Protein AF-A0A8J3UJG8-F1 (afdb_monomer)

Secondary structure (DSSP, 8-state):
--HHHHHHHHHHHHHTT--EEEEEEETTEEEEEEEPTTS-EEEES-S--SS--EEEEETTEEEEEEPPPTTGGG--HHHHHHHHHHEETTSSB-EE-SSPPPP-SPPPPSS-HHHHHHGGGS--

Nearest PDB structures (foldseek):
  3c6m-assembly1_A  TM=4.927E-01  e=2.061E+00  Homo sapiens
  7nvr-assembly1_p  TM=3.282E-01  e=1.526E+00  Homo sapiens
  7agw-assembly1_B  TM=4.492E-01  e=5.395E+00  Bacillus subtilis subsp. subtilis str. 168

pLDDT: mean 87.18, std 13.66, range [39.34, 97.12]

Radius of gyration: 14.73 Å; Cα contacts (8 Å, |Δi|>4): 218; chains: 1; bounding box: 48×35×32 Å

Organism: NCBI:txid234614

Stru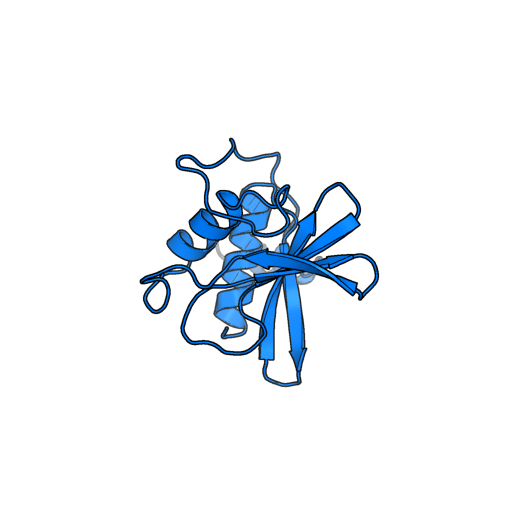cture (mmCIF, N/CA/C/O backbone):
data_AF-A0A8J3UJG8-F1
#
_entry.id   AF-A0A8J3UJG8-F1
#
loop_
_atom_site.group_PDB
_atom_site.id
_atom_site.type_symbol
_atom_site.label_atom_id
_atom_site.label_alt_id
_atom_site.label_comp_id
_atom_site.label_asym_id
_atom_site.label_entity_id
_at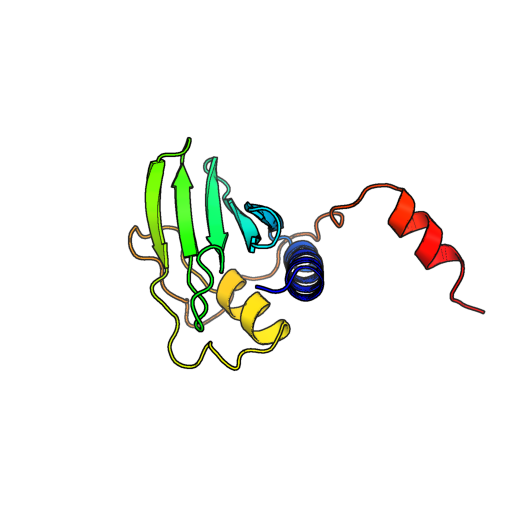om_site.label_seq_id
_atom_site.pdbx_PDB_ins_code
_atom_site.Cartn_x
_atom_site.Cartn_y
_atom_site.Cartn_z
_atom_site.occupancy
_atom_site.B_iso_or_equiv
_atom_site.auth_seq_id
_atom_site.auth_comp_id
_atom_site.auth_asym_id
_atom_site.auth_atom_id
_atom_site.pdbx_PDB_model_num
ATOM 1 N N . MET A 1 1 ? 4.177 -5.398 -9.948 1.00 85.69 1 MET A N 1
ATOM 2 C CA . MET A 1 1 ? 5.510 -5.372 -9.281 1.00 85.69 1 MET A CA 1
ATOM 3 C C . MET A 1 1 ? 6.360 -6.647 -9.476 1.00 85.69 1 MET A C 1
ATOM 5 O O . MET A 1 1 ? 5.813 -7.715 -9.730 1.00 85.69 1 MET A O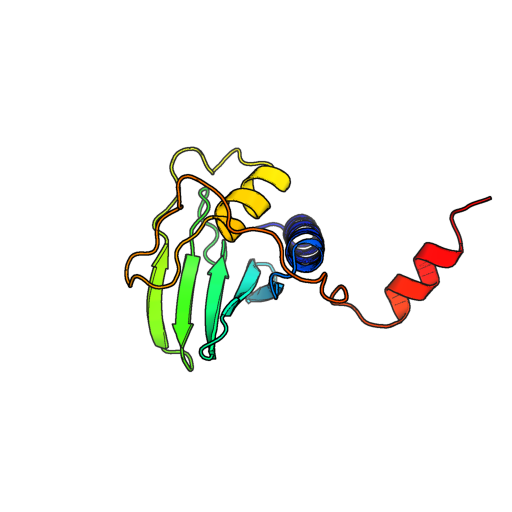 1
ATOM 9 N N . GLU A 1 2 ? 7.692 -6.578 -9.280 1.00 89.88 2 GLU A N 1
ATOM 10 C CA . GLU A 1 2 ? 8.594 -7.750 -9.113 1.00 89.88 2 GLU A CA 1
ATOM 11 C C . GLU A 1 2 ? 8.570 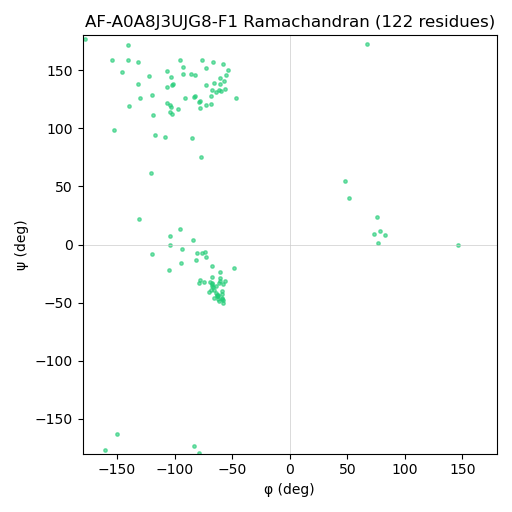-8.281 -7.663 1.00 89.88 2 GLU A C 1
ATOM 13 O O . GLU A 1 2 ? 8.430 -7.502 -6.718 1.00 89.88 2 GLU A O 1
ATOM 18 N N . GLU A 1 3 ? 8.711 -9.598 -7.459 1.00 90.19 3 GLU A N 1
ATOM 19 C CA . GLU A 1 3 ? 8.506 -10.231 -6.144 1.00 90.19 3 GLU A CA 1
ATOM 20 C C . GLU A 1 3 ? 9.485 -9.729 -5.073 1.00 90.19 3 GLU A C 1
ATOM 22 O O . GLU A 1 3 ? 9.071 -9.420 -3.951 1.00 90.19 3 GLU A O 1
ATOM 27 N N . ASN A 1 4 ? 10.784 -9.646 -5.382 1.00 90.88 4 ASN A N 1
ATOM 28 C CA . ASN A 1 4 ? 11.773 -9.228 -4.390 1.00 90.88 4 ASN A CA 1
ATOM 29 C C . ASN A 1 4 ? 11.601 -7.758 -4.014 1.00 90.88 4 ASN A C 1
ATOM 31 O O . ASN A 1 4 ? 11.707 -7.417 -2.834 1.00 90.88 4 ASN A O 1
ATOM 35 N N . ARG A 1 5 ? 11.283 -6.906 -4.995 1.00 92.38 5 ARG A N 1
ATOM 36 C CA . ARG A 1 5 ? 10.899 -5.512 -4.751 1.00 92.38 5 ARG A CA 1
ATOM 37 C C . ARG A 1 5 ? 9.682 -5.419 -3.825 1.00 92.38 5 ARG A C 1
ATOM 39 O O . ARG A 1 5 ? 9.758 -4.746 -2.799 1.00 92.38 5 ARG A O 1
ATOM 46 N N . ALA A 1 6 ? 8.606 -6.152 -4.113 1.00 93.12 6 ALA A N 1
ATOM 47 C CA . ALA A 1 6 ? 7.402 -6.160 -3.278 1.00 93.12 6 ALA A CA 1
ATOM 48 C C . ALA A 1 6 ? 7.694 -6.614 -1.838 1.00 93.12 6 ALA A C 1
ATOM 50 O O . ALA A 1 6 ? 7.204 -6.018 -0.880 1.00 93.12 6 ALA A O 1
ATOM 51 N N . ARG A 1 7 ? 8.555 -7.625 -1.657 1.00 93.69 7 ARG A N 1
ATOM 52 C CA . ARG A 1 7 ? 8.991 -8.086 -0.327 1.00 93.69 7 ARG A CA 1
ATOM 53 C C . ARG A 1 7 ? 9.749 -7.013 0.452 1.00 93.69 7 ARG A C 1
ATOM 55 O O . ARG A 1 7 ? 9.470 -6.839 1.635 1.00 93.69 7 ARG A O 1
ATOM 62 N N . ARG A 1 8 ? 10.681 -6.295 -0.186 1.00 94.62 8 ARG A N 1
ATOM 63 C CA . ARG A 1 8 ? 11.434 -5.207 0.465 1.00 94.62 8 ARG A CA 1
ATOM 64 C C . ARG A 1 8 ? 10.518 -4.058 0.880 1.00 94.62 8 ARG A C 1
ATOM 66 O O . ARG A 1 8 ? 10.621 -3.582 2.006 1.00 94.62 8 ARG A O 1
ATOM 73 N N . VAL A 1 9 ? 9.564 -3.692 0.025 1.00 96.12 9 VAL A N 1
ATOM 74 C CA . VAL A 1 9 ? 8.548 -2.682 0.354 1.00 96.12 9 VAL A CA 1
ATOM 75 C C . VAL A 1 9 ? 7.671 -3.133 1.525 1.00 96.12 9 VAL A C 1
ATOM 77 O O . VAL A 1 9 ? 7.443 -2.357 2.448 1.00 96.12 9 VAL A O 1
ATOM 80 N N . VAL A 1 10 ? 7.218 -4.391 1.542 1.00 95.94 10 VAL A N 1
ATOM 81 C CA . VAL A 1 10 ? 6.456 -4.951 2.672 1.00 95.94 10 VAL A CA 1
ATOM 82 C C . VAL A 1 10 ? 7.256 -4.882 3.972 1.00 95.94 10 VAL A C 1
ATOM 84 O O . VAL A 1 10 ? 6.713 -4.453 4.987 1.00 95.94 10 VAL A O 1
ATOM 87 N N . ASP A 1 11 ? 8.530 -5.278 3.955 1.00 95.12 11 ASP A N 1
ATOM 88 C CA . ASP A 1 11 ? 9.391 -5.214 5.138 1.00 95.12 11 ASP A CA 1
ATOM 89 C C . ASP A 1 11 ? 9.506 -3.760 5.655 1.00 95.12 11 ASP A C 1
ATOM 91 O O . ASP A 1 11 ? 9.276 -3.514 6.840 1.00 95.12 11 ASP A O 1
ATOM 95 N N . ALA A 1 12 ? 9.735 -2.789 4.764 1.00 95.62 12 ALA A N 1
ATOM 96 C CA . ALA A 1 12 ? 9.835 -1.367 5.109 1.00 95.62 12 ALA A CA 1
ATOM 97 C C . ALA A 1 12 ? 8.510 -0.750 5.608 1.00 95.62 12 ALA A C 1
ATOM 99 O O . ALA A 1 12 ? 8.503 0.069 6.529 1.00 95.62 12 ALA A O 1
ATOM 100 N N . LEU A 1 13 ? 7.365 -1.154 5.046 1.00 95.88 13 LEU A N 1
ATOM 101 C CA . LEU A 1 13 ? 6.044 -0.738 5.533 1.00 95.88 13 LEU A CA 1
ATOM 102 C C . LEU A 1 13 ? 5.800 -1.235 6.959 1.00 95.88 13 LEU A C 1
ATOM 104 O O . LEU A 1 13 ? 5.328 -0.483 7.812 1.00 95.88 13 LEU A O 1
ATOM 108 N N . ARG A 1 14 ? 6.162 -2.489 7.236 1.00 95.69 14 ARG A N 1
ATOM 109 C CA . ARG A 1 14 ? 5.987 -3.093 8.560 1.00 95.69 14 ARG A CA 1
ATOM 110 C C . ARG A 1 14 ? 6.891 -2.456 9.600 1.00 95.69 14 ARG A C 1
ATOM 112 O O . ARG A 1 14 ? 6.438 -2.236 10.716 1.00 95.69 14 ARG A O 1
ATOM 119 N N . GLU A 1 15 ? 8.106 -2.064 9.234 1.00 94.50 15 GLU A N 1
ATOM 120 C CA . GLU A 1 15 ? 8.981 -1.257 10.096 1.00 94.50 15 GLU A CA 1
ATOM 121 C C . GLU A 1 15 ? 8.376 0.108 10.457 1.00 94.50 15 GLU A C 1
ATOM 123 O O . GLU A 1 15 ? 8.624 0.615 11.547 1.00 94.50 15 GLU A O 1
ATOM 128 N N . ARG A 1 16 ? 7.522 0.670 9.591 1.00 93.62 16 ARG A N 1
ATOM 129 C CA . ARG A 1 16 ? 6.716 1.876 9.860 1.00 93.62 16 ARG A CA 1
ATOM 130 C C . ARG A 1 16 ? 5.401 1.606 10.611 1.00 93.62 16 ARG A C 1
ATOM 132 O O . ARG A 1 16 ? 4.604 2.526 10.791 1.00 93.62 16 ARG A O 1
ATOM 139 N N . GLY A 1 17 ? 5.140 0.364 11.015 1.00 93.88 17 GLY A N 1
ATOM 140 C CA . GLY A 1 17 ? 3.901 -0.036 11.685 1.00 93.88 17 GLY A CA 1
ATOM 141 C C . GLY A 1 17 ? 2.698 -0.226 10.757 1.00 93.88 17 GLY A C 1
ATOM 142 O O . GLY A 1 17 ? 1.570 -0.368 11.223 1.00 93.88 17 GLY A O 1
ATOM 143 N N . ILE A 1 18 ? 2.914 -0.247 9.439 1.00 95.44 18 ILE A N 1
ATOM 144 C CA . ILE A 1 18 ? 1.864 -0.476 8.443 1.00 95.44 18 ILE A CA 1
ATOM 145 C C . ILE A 1 18 ? 1.782 -1.976 8.157 1.00 95.44 18 ILE A C 1
ATOM 147 O O . ILE A 1 18 ? 2.777 -2.613 7.804 1.00 95.44 18 ILE A O 1
ATOM 151 N N . ASN A 1 19 ? 0.590 -2.563 8.295 1.00 95.25 19 ASN A N 1
ATOM 152 C CA . ASN A 1 19 ? 0.391 -4.003 8.134 1.00 95.25 19 ASN A CA 1
ATOM 153 C C . ASN A 1 19 ? 0.382 -4.419 6.654 1.00 95.25 19 ASN A C 1
ATOM 155 O O . ASN A 1 19 ? -0.665 -4.680 6.069 1.00 95.25 19 ASN A O 1
ATOM 159 N N . GLY A 1 20 ? 1.572 -4.455 6.053 1.00 95.75 20 GLY A N 1
ATOM 160 C CA . GLY A 1 20 ? 1.803 -4.937 4.696 1.00 95.75 20 GLY A CA 1
ATOM 161 C C . GLY A 1 20 ? 2.016 -6.451 4.631 1.00 95.75 20 GLY A C 1
ATOM 162 O O . GLY A 1 20 ? 2.612 -7.053 5.531 1.00 95.75 20 GLY A O 1
ATOM 163 N N . THR A 1 21 ? 1.573 -7.057 3.534 1.00 95.38 21 THR A N 1
ATOM 164 C CA . THR A 1 21 ? 1.824 -8.447 3.136 1.00 95.38 21 THR A CA 1
ATOM 165 C C . THR A 1 21 ? 2.061 -8.519 1.625 1.00 95.38 21 THR A C 1
ATOM 167 O O . THR A 1 21 ? 1.682 -7.614 0.883 1.00 95.38 21 THR A O 1
ATOM 170 N N . LEU A 1 22 ? 2.714 -9.585 1.157 1.00 94.44 22 LEU A N 1
ATOM 171 C CA . LEU A 1 22 ? 2.894 -9.818 -0.277 1.00 94.44 22 LEU A CA 1
ATOM 172 C C . LEU A 1 22 ? 1.553 -10.239 -0.896 1.00 94.44 22 LEU A C 1
ATOM 174 O O . LEU A 1 22 ? 1.011 -11.279 -0.516 1.00 94.44 22 LEU A O 1
ATOM 178 N N . ALA A 1 23 ? 1.055 -9.475 -1.867 1.00 92.31 23 ALA A N 1
ATOM 179 C CA . ALA A 1 23 ? -0.098 -9.873 -2.667 1.00 92.31 23 ALA A CA 1
ATOM 180 C C . ALA A 1 23 ? 0.367 -10.808 -3.793 1.00 92.31 23 ALA A C 1
ATOM 182 O O . ALA A 1 23 ? 1.300 -10.484 -4.530 1.00 92.31 23 ALA A O 1
ATOM 183 N N . ARG A 1 24 ? -0.268 -11.977 -3.914 1.00 89.44 24 ARG A N 1
ATOM 184 C CA . ARG A 1 24 ? -0.037 -12.952 -4.991 1.00 89.44 24 ARG A CA 1
ATOM 185 C C . ARG A 1 24 ? -1.325 -13.099 -5.783 1.00 89.44 24 ARG A C 1
ATOM 187 O O . ARG A 1 24 ? -2.199 -13.862 -5.380 1.00 89.44 24 ARG A O 1
ATOM 194 N N . VAL A 1 25 ? -1.443 -12.346 -6.868 1.00 84.50 25 VAL A N 1
ATOM 195 C CA . VAL A 1 25 ? -2.663 -12.317 -7.694 1.00 84.50 25 VAL A CA 1
ATOM 196 C C . VAL A 1 25 ? -2.595 -13.286 -8.877 1.00 84.50 25 VAL A C 1
ATOM 198 O O . VAL A 1 25 ? -3.619 -13.682 -9.421 1.00 84.50 25 VAL A O 1
ATOM 201 N N . GLY A 1 26 ? -1.395 -13.769 -9.205 1.00 82.50 26 GLY A N 1
ATOM 202 C CA . GLY A 1 26 ? -1.158 -14.816 -10.193 1.00 82.50 26 GLY A CA 1
ATOM 203 C C . GLY A 1 26 ? 0.209 -15.474 -9.999 1.00 82.50 26 GLY A C 1
ATOM 204 O O . GLY A 1 26 ? 0.942 -15.142 -9.069 1.00 82.50 26 GLY A O 1
ATOM 205 N N . VAL A 1 27 ? 0.576 -16.402 -10.889 1.00 79.19 27 VAL A N 1
ATOM 206 C CA . VAL A 1 27 ? 1.842 -17.167 -10.795 1.00 79.19 27 VAL A CA 1
ATOM 207 C C . VAL A 1 27 ? 3.081 -16.258 -10.869 1.00 79.19 27 VAL A C 1
ATOM 209 O O . VAL A 1 27 ? 4.072 -16.526 -10.197 1.00 79.19 27 VAL A O 1
ATOM 212 N N . TYR A 1 28 ? 3.002 -15.165 -11.633 1.00 80.62 28 TYR A N 1
ATOM 213 C CA . TYR A 1 28 ? 4.083 -14.183 -11.813 1.00 80.62 28 TYR A CA 1
ATOM 214 C C . TYR A 1 28 ? 3.613 -12.738 -11.614 1.00 80.62 28 TYR A C 1
ATOM 216 O O . TYR A 1 28 ? 4.221 -11.806 -12.132 1.00 80.62 28 TYR A O 1
ATOM 224 N N . GLN A 1 29 ? 2.507 -12.552 -10.895 1.00 86.56 29 GLN A N 1
ATOM 225 C CA . GLN A 1 29 ? 1.941 -11.235 -10.625 1.00 86.56 29 GLN A CA 1
ATOM 226 C C . GLN A 1 29 ? 1.931 -11.006 -9.119 1.00 86.56 29 GLN A C 1
ATOM 228 O O . GLN A 1 29 ? 1.218 -11.680 -8.364 1.00 86.56 29 GLN A O 1
ATOM 233 N N . PHE A 1 30 ? 2.776 -10.068 -8.703 1.00 90.56 30 PHE A N 1
ATOM 234 C CA . PHE A 1 30 ? 3.009 -9.716 -7.314 1.00 90.56 30 PHE A CA 1
ATOM 235 C C . PHE A 1 30 ? 2.712 -8.241 -7.096 1.00 90.56 30 PHE A C 1
ATOM 237 O O . PHE A 1 30 ? 3.028 -7.411 -7.949 1.00 90.56 30 PHE A O 1
ATOM 244 N N . GLY A 1 31 ? 2.189 -7.944 -5.915 1.00 93.81 31 GLY A N 1
ATOM 245 C CA . GLY A 1 31 ? 1.938 -6.592 -5.438 1.00 93.81 31 GLY A CA 1
ATOM 246 C C . GLY A 1 31 ? 2.045 -6.525 -3.920 1.00 93.81 31 GLY A C 1
ATOM 247 O O . GLY A 1 31 ? 2.582 -7.429 -3.268 1.00 93.81 31 GLY A O 1
ATOM 248 N N . ILE A 1 32 ? 1.502 -5.466 -3.334 1.00 95.94 32 ILE A N 1
ATOM 249 C CA . ILE A 1 32 ? 1.514 -5.250 -1.884 1.00 95.94 32 ILE A CA 1
ATOM 250 C C . ILE A 1 32 ? 0.076 -5.182 -1.391 1.00 95.94 32 ILE A C 1
ATOM 252 O O . ILE A 1 32 ? -0.714 -4.399 -1.900 1.00 95.94 32 ILE A O 1
ATOM 256 N N . ARG A 1 33 ? -0.267 -5.961 -0.368 1.00 96.69 33 ARG A N 1
ATOM 257 C CA . ARG A 1 33 ? -1.556 -5.855 0.318 1.00 96.69 33 ARG A CA 1
ATOM 258 C C . ARG A 1 33 ? -1.363 -5.205 1.678 1.00 96.69 33 ARG A C 1
ATOM 260 O O . ARG A 1 33 ? -0.633 -5.738 2.511 1.00 96.69 33 ARG A O 1
ATOM 267 N N . VAL A 1 34 ? -2.040 -4.088 1.914 1.00 97.06 34 VAL A N 1
ATOM 268 C CA . VAL A 1 34 ? -2.079 -3.386 3.201 1.00 97.06 34 VAL A CA 1
ATOM 269 C C . VAL A 1 34 ? -3.412 -3.664 3.886 1.00 97.06 34 VAL A C 1
ATOM 271 O O . VAL A 1 34 ? -4.467 -3.327 3.352 1.00 97.06 34 VAL A O 1
ATOM 274 N N . SER A 1 35 ? -3.374 -4.260 5.076 1.00 96.50 35 SER A N 1
ATOM 275 C CA . SER A 1 35 ? -4.571 -4.455 5.899 1.00 96.50 35 SER A CA 1
ATOM 276 C C . SER A 1 35 ? -4.932 -3.158 6.623 1.00 96.50 35 SER A C 1
ATOM 278 O O . SER A 1 35 ? -4.118 -2.618 7.377 1.00 96.50 35 SER A O 1
ATOM 280 N N . LEU A 1 36 ? -6.152 -2.670 6.410 1.00 94.81 36 LEU A N 1
ATOM 281 C CA . LEU A 1 36 ? -6.675 -1.457 7.032 1.00 94.81 36 LEU A CA 1
ATOM 282 C C . LEU A 1 36 ? -7.441 -1.794 8.330 1.00 94.81 36 LEU A C 1
ATOM 284 O O . LEU A 1 36 ? -7.983 -2.897 8.454 1.00 94.81 36 LEU A O 1
ATOM 288 N N . PRO A 1 37 ? -7.519 -0.868 9.309 1.00 90.06 37 PRO A N 1
ATOM 289 C CA . PRO A 1 37 ? -8.082 -1.155 10.635 1.00 90.06 37 PRO A CA 1
ATOM 290 C C . PRO A 1 37 ? -9.552 -1.599 10.652 1.00 90.06 37 PRO A C 1
ATOM 292 O O . PRO A 1 37 ? -9.983 -2.262 11.589 1.00 90.06 37 PRO A O 1
ATOM 295 N N . ASP A 1 38 ? -10.332 -1.246 9.632 1.00 91.88 38 ASP A N 1
ATOM 296 C CA . ASP A 1 38 ? -11.767 -1.536 9.534 1.00 91.88 38 ASP A CA 1
ATOM 297 C C . ASP A 1 38 ? -12.093 -2.809 8.727 1.00 91.88 38 ASP A C 1
ATOM 299 O O . ASP A 1 38 ? -13.252 -3.062 8.361 1.00 91.88 38 ASP A O 1
ATOM 303 N N . GLY A 1 39 ? -11.065 -3.621 8.459 1.00 93.88 39 GLY A N 1
ATOM 304 C CA . GLY A 1 39 ? -11.161 -4.878 7.721 1.00 93.88 39 GLY A CA 1
ATOM 305 C C . GLY A 1 39 ? -11.152 -4.713 6.202 1.00 93.88 39 GLY A C 1
ATOM 306 O O . GLY A 1 39 ? -11.409 -5.682 5.491 1.00 93.88 39 GLY A O 1
ATOM 307 N N . ARG A 1 40 ? -10.888 -3.504 5.693 1.00 96.94 40 ARG A N 1
ATOM 308 C CA . ARG A 1 40 ? -10.566 -3.297 4.277 1.00 96.94 40 ARG A CA 1
ATOM 309 C C . ARG A 1 40 ? -9.127 -3.725 3.981 1.00 96.94 40 ARG A C 1
ATOM 311 O O . ARG A 1 40 ? -8.272 -3.754 4.865 1.00 96.94 40 ARG A O 1
ATOM 318 N N . GLU A 1 41 ? -8.851 -4.003 2.718 1.00 97.12 41 GLU A N 1
ATOM 319 C CA . GLU A 1 41 ? -7.521 -4.348 2.221 1.00 97.12 41 GLU A CA 1
ATOM 320 C C . GLU A 1 41 ? -7.200 -3.479 1.008 1.00 97.12 41 GLU A C 1
ATOM 322 O O . GLU A 1 41 ? -7.983 -3.437 0.065 1.00 97.12 41 GLU A O 1
ATOM 327 N N . ALA A 1 42 ? -6.069 -2.776 1.025 1.00 97.12 42 ALA A N 1
ATOM 328 C CA . ALA A 1 42 ? -5.580 -2.045 -0.139 1.00 97.12 42 ALA A CA 1
ATOM 329 C C . ALA A 1 42 ? -4.544 -2.893 -0.886 1.00 97.12 42 ALA A C 1
ATOM 331 O O . ALA A 1 42 ? -3.494 -3.213 -0.328 1.00 97.12 42 ALA A O 1
ATOM 332 N N . GLU A 1 43 ? -4.837 -3.259 -2.128 1.00 96.00 43 GLU A N 1
ATOM 333 C CA . GLU A 1 43 ? -3.968 -4.038 -3.008 1.00 96.00 43 GLU A CA 1
ATOM 334 C C . GLU A 1 43 ? -3.302 -3.121 -4.031 1.00 96.00 43 GLU A C 1
ATOM 336 O O . GLU A 1 43 ? -3.966 -2.561 -4.897 1.00 96.00 43 GLU A O 1
ATOM 341 N N . TRP A 1 44 ? -1.988 -2.968 -3.908 1.00 96.12 44 TRP A N 1
ATOM 342 C CA . TRP A 1 44 ? -1.152 -2.072 -4.699 1.00 96.12 44 TRP A CA 1
ATOM 343 C C . TRP A 1 44 ? -0.386 -2.818 -5.789 1.00 96.12 44 TRP A C 1
ATOM 345 O O . TRP A 1 44 ? 0.195 -3.869 -5.498 1.00 96.12 44 TRP A O 1
ATOM 355 N N . ASP A 1 45 ? -0.323 -2.226 -6.989 1.00 91.00 45 ASP A N 1
ATOM 356 C CA . ASP A 1 45 ? 0.467 -2.696 -8.147 1.00 91.00 45 ASP A CA 1
ATOM 357 C C . ASP A 1 45 ? 0.269 -4.203 -8.415 1.00 91.00 45 ASP A C 1
ATOM 359 O O . ASP A 1 45 ? 1.202 -5.014 -8.399 1.00 91.00 45 ASP A O 1
ATOM 363 N N . THR A 1 46 ? -0.999 -4.594 -8.572 1.00 83.44 46 THR A N 1
ATOM 364 C CA . THR A 1 46 ? -1.410 -5.990 -8.797 1.00 83.44 46 THR A CA 1
ATOM 365 C C . THR A 1 46 ? -1.821 -6.279 -10.241 1.00 83.44 46 THR A C 1
ATOM 367 O O . THR A 1 46 ? -1.748 -7.425 -10.674 1.00 83.44 46 THR A O 1
ATOM 370 N N . ASP A 1 47 ? -2.196 -5.270 -11.017 1.00 77.62 47 ASP A N 1
ATOM 371 C CA . ASP A 1 47 ? -2.654 -5.388 -12.409 1.00 77.62 47 ASP A CA 1
ATOM 372 C C . ASP A 1 47 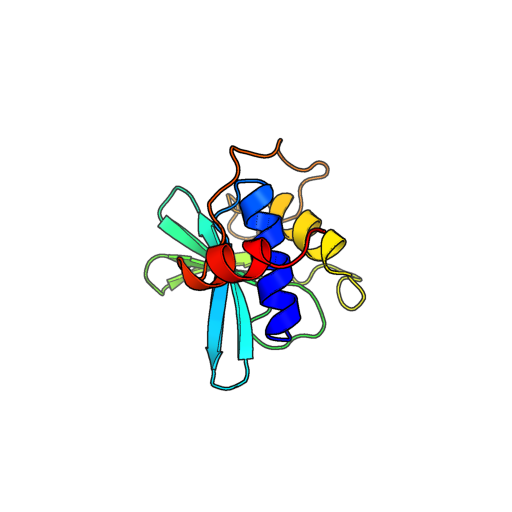? -1.532 -5.208 -13.446 1.00 77.62 47 ASP A C 1
ATOM 374 O O . ASP A 1 47 ? -1.748 -5.439 -14.638 1.00 77.62 47 ASP A O 1
ATOM 378 N N . GLY A 1 48 ? -0.313 -4.889 -13.001 1.00 70.62 48 GLY A N 1
ATOM 379 C CA . GLY A 1 48 ? 0.862 -4.779 -13.864 1.00 70.62 48 GLY A CA 1
ATOM 380 C C . GLY A 1 48 ? 0.890 -3.501 -14.698 1.00 70.62 48 GLY A C 1
ATOM 381 O O . GLY A 1 48 ? 1.534 -3.483 -15.751 1.00 70.62 48 GLY A O 1
ATOM 382 N N . THR A 1 49 ? 0.199 -2.449 -14.257 1.00 74.62 49 THR A N 1
ATOM 383 C CA . THR A 1 49 ? 0.362 -1.115 -14.831 1.00 74.62 49 THR A CA 1
ATOM 384 C C . THR A 1 49 ? 1.759 -0.561 -14.543 1.00 74.62 49 THR A C 1
ATOM 386 O O . THR A 1 49 ? 2.477 -1.012 -13.651 1.00 74.62 49 THR A O 1
ATOM 389 N N . ALA A 1 50 ? 2.202 0.385 -15.378 1.00 80.81 50 ALA A N 1
ATOM 390 C CA . ALA A 1 50 ? 3.513 1.007 -15.200 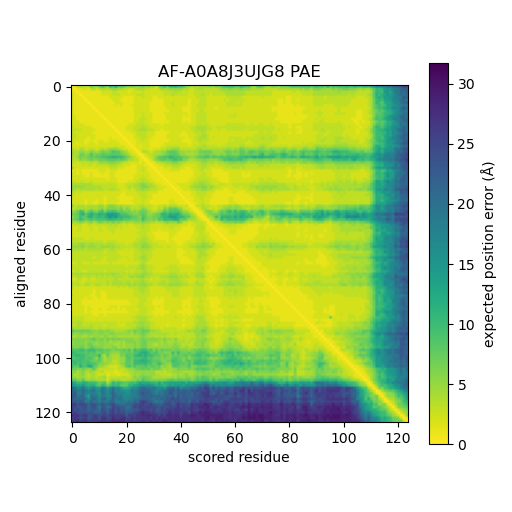1.00 80.81 50 ALA A CA 1
ATOM 391 C C . ALA A 1 50 ? 3.552 1.904 -13.953 1.00 80.81 50 ALA A C 1
ATOM 393 O O . ALA A 1 50 ? 4.597 2.024 -13.327 1.00 80.81 50 ALA A O 1
ATOM 394 N N . GLY A 1 51 ? 2.423 2.527 -13.608 1.00 88.50 51 GLY A N 1
ATOM 395 C CA . GLY A 1 51 ? 2.310 3.426 -12.467 1.00 88.50 51 GLY A CA 1
ATOM 396 C C . GLY A 1 51 ? 1.800 2.728 -11.207 1.00 88.50 51 GLY A C 1
ATOM 397 O O . GLY A 1 51 ? 1.152 1.691 -11.248 1.00 88.50 51 GLY A O 1
ATOM 398 N N . LEU A 1 52 ? 2.080 3.338 -10.062 1.00 93.50 52 LEU A N 1
ATOM 399 C CA . LEU A 1 52 ? 1.622 2.899 -8.757 1.00 93.50 52 LEU A CA 1
ATOM 400 C C . LEU A 1 52 ? 0.156 3.303 -8.541 1.00 93.50 52 LEU A C 1
ATOM 402 O O . LEU A 1 52 ? -0.176 4.488 -8.469 1.00 93.50 52 LEU A O 1
ATOM 406 N N . GLU A 1 53 ? -0.702 2.304 -8.374 1.00 94.56 53 GLU A N 1
ATOM 407 C CA . GLU A 1 53 ? -2.121 2.449 -8.046 1.00 94.56 53 GLU A CA 1
ATOM 408 C C . GLU A 1 53 ? -2.569 1.377 -7.050 1.00 94.56 53 GLU A C 1
ATOM 410 O O . GLU A 1 53 ? -1.808 0.454 -6.734 1.00 94.56 53 GLU A O 1
ATOM 415 N N . ALA A 1 54 ? -3.797 1.503 -6.541 1.00 96.25 54 ALA A N 1
ATOM 416 C CA . ALA A 1 54 ? -4.346 0.534 -5.602 1.00 96.25 54 ALA A CA 1
ATOM 417 C C . ALA A 1 54 ? -5.847 0.327 -5.751 1.00 96.25 54 ALA A C 1
ATOM 419 O O . ALA A 1 54 ? -6.602 1.268 -5.989 1.00 96.25 54 ALA A O 1
ATOM 420 N N . GLN A 1 55 ? -6.297 -0.885 -5.455 1.00 95.69 55 GLN A N 1
ATOM 421 C CA . GLN A 1 55 ? -7.707 -1.198 -5.247 1.00 95.69 55 GLN A CA 1
ATOM 422 C C . GLN A 1 55 ? -7.963 -1.415 -3.759 1.00 95.69 55 GLN A C 1
ATOM 424 O O . GLN A 1 55 ? -7.188 -2.082 -3.079 1.00 95.69 55 GLN A O 1
ATOM 429 N N . VAL A 1 56 ? -9.047 -0.847 -3.234 1.00 96.62 56 VAL A N 1
ATOM 430 C CA . VAL A 1 56 ? -9.464 -1.032 -1.841 1.00 96.62 56 VAL A CA 1
ATOM 431 C C . VAL A 1 56 ? -10.643 -1.987 -1.814 1.00 96.62 56 VAL A C 1
ATOM 433 O O . VAL A 1 56 ? -11.734 -1.680 -2.297 1.00 96.62 56 VAL A O 1
ATOM 436 N N . MET A 1 57 ? -10.417 -3.147 -1.219 1.00 96.19 57 MET A N 1
ATOM 437 C CA . MET A 1 57 ? -11.342 -4.265 -1.165 1.00 96.19 57 MET A CA 1
ATOM 438 C C . MET A 1 57 ? -11.939 -4.399 0.234 1.00 96.19 57 MET A C 1
ATOM 440 O O . MET A 1 57 ? -11.291 -4.116 1.242 1.00 96.19 57 MET A O 1
ATOM 444 N N . ARG A 1 58 ? -13.177 -4.882 0.319 1.00 95.94 58 ARG A N 1
ATOM 445 C CA . ARG A 1 58 ? -13.798 -5.340 1.565 1.00 95.94 58 ARG A CA 1
ATOM 446 C C . ARG A 1 58 ? -14.596 -6.599 1.284 1.00 95.94 58 ARG A C 1
ATOM 448 O O . ARG A 1 58 ? -15.530 -6.563 0.489 1.00 95.94 58 ARG A O 1
ATOM 455 N N . ASN A 1 59 ? -14.244 -7.709 1.933 1.00 93.44 59 ASN A N 1
ATOM 456 C CA . ASN A 1 59 ? -14.902 -9.006 1.725 1.00 93.44 59 ASN A CA 1
ATOM 457 C C . ASN A 1 59 ? -14.982 -9.406 0.235 1.00 93.44 59 ASN A C 1
ATOM 459 O O . ASN A 1 59 ? -16.013 -9.882 -0.232 1.00 93.44 59 ASN A O 1
ATOM 463 N N . GLY A 1 60 ? -13.913 -9.150 -0.526 1.00 91.12 60 GLY A N 1
ATOM 464 C CA . GLY A 1 60 ? -13.848 -9.446 -1.961 1.00 91.12 60 GLY A CA 1
ATOM 465 C C . GLY A 1 60 ? -14.602 -8.473 -2.877 1.00 91.12 60 GLY A C 1
ATOM 466 O O . GLY A 1 60 ? -14.576 -8.662 -4.088 1.00 91.12 60 GLY A O 1
ATOM 467 N N . MET A 1 61 ? -15.243 -7.427 -2.344 1.00 95.81 61 MET A N 1
ATOM 468 C CA . MET A 1 61 ? -15.891 -6.378 -3.141 1.00 95.81 61 MET A CA 1
ATOM 469 C C . MET A 1 61 ? -15.031 -5.112 -3.190 1.00 95.81 61 MET A C 1
ATOM 471 O O . MET A 1 61 ? -14.514 -4.684 -2.158 1.00 95.81 61 MET A O 1
ATOM 475 N N . LEU A 1 62 ? -14.919 -4.491 -4.366 1.00 95.31 62 LEU A N 1
ATOM 476 C CA . LEU A 1 62 ? -14.261 -3.194 -4.539 1.00 95.31 62 LEU A CA 1
ATOM 477 C C . LEU A 1 62 ? -15.088 -2.097 -3.853 1.00 95.31 62 LEU A C 1
ATOM 479 O O . LEU A 1 62 ? -16.256 -1.897 -4.183 1.00 95.31 62 LEU A O 1
ATOM 483 N N . VAL A 1 63 ? -14.483 -1.390 -2.900 1.00 96.75 63 VAL A N 1
ATOM 484 C CA . VAL A 1 63 ? -15.120 -0.304 -2.131 1.00 96.75 63 VAL A CA 1
ATOM 485 C C . VAL A 1 63 ? -14.424 1.047 -2.300 1.00 96.75 63 VAL A C 1
ATOM 487 O O . VAL A 1 63 ? -14.938 2.065 -1.842 1.00 96.75 63 VAL A O 1
ATOM 490 N N . GLY A 1 64 ? -13.270 1.071 -2.963 1.00 96.44 64 GLY A N 1
ATOM 491 C CA . GLY A 1 64 ? -12.545 2.286 -3.305 1.00 96.44 64 GLY A CA 1
ATOM 492 C C . GLY A 1 64 ? -11.295 1.979 -4.116 1.00 96.44 64 GLY A C 1
ATOM 493 O O . GLY A 1 64 ? -10.978 0.818 -4.358 1.00 96.44 64 GLY A O 1
ATOM 494 N N . PHE A 1 65 ? -10.582 3.013 -4.539 1.00 96.25 65 PHE A N 1
ATOM 495 C CA . PHE A 1 65 ? -9.328 2.871 -5.272 1.00 96.25 65 PHE A CA 1
ATOM 496 C C . PHE A 1 65 ? -8.440 4.101 -5.086 1.00 96.25 65 PHE A C 1
ATOM 498 O O . PHE A 1 65 ? -8.913 5.187 -4.744 1.00 96.25 65 PHE A O 1
ATOM 505 N N . VAL A 1 66 ? -7.148 3.921 -5.324 1.00 96.12 66 VAL A N 1
ATOM 506 C CA . VAL A 1 66 ? -6.166 4.990 -5.482 1.00 96.12 66 VAL A CA 1
ATOM 507 C C . VAL A 1 66 ? -5.898 5.096 -6.979 1.00 96.12 66 VAL A C 1
ATOM 509 O O . VAL A 1 66 ? -5.442 4.109 -7.553 1.00 96.12 66 VAL A O 1
ATOM 512 N N . PRO A 1 67 ? -6.187 6.236 -7.630 1.00 94.25 67 PRO A N 1
ATOM 513 C CA . PRO A 1 67 ? -5.807 6.436 -9.022 1.00 94.25 67 PRO A CA 1
ATOM 514 C C . PRO A 1 67 ? -4.294 6.298 -9.198 1.00 94.25 67 PRO A C 1
ATOM 516 O O . PRO A 1 67 ? -3.545 6.588 -8.262 1.00 94.25 67 PRO A O 1
ATOM 519 N N . VAL A 1 68 ? -3.858 5.958 -10.411 1.00 93.88 68 VAL A N 1
ATOM 520 C CA . VAL A 1 68 ? -2.439 6.001 -10.782 1.00 93.88 68 VAL A CA 1
ATOM 521 C C . VAL A 1 68 ? -1.811 7.316 -10.326 1.00 93.88 68 VAL A C 1
ATOM 523 O O . VAL A 1 68 ? -2.298 8.408 -10.633 1.00 93.88 68 VAL A O 1
ATOM 526 N N . ILE A 1 69 ? -0.724 7.197 -9.571 1.00 93.06 69 ILE A N 1
ATOM 527 C CA . ILE A 1 69 ? 0.062 8.336 -9.118 1.00 93.06 69 ILE A CA 1
ATOM 528 C C . ILE A 1 69 ? 0.930 8.804 -10.289 1.00 93.06 69 ILE A C 1
ATOM 530 O O . ILE A 1 69 ? 1.704 8.032 -10.849 1.00 93.06 69 ILE A O 1
ATOM 534 N N . GLU A 1 70 ? 0.817 10.070 -10.669 1.00 91.44 70 GLU A N 1
ATOM 535 C CA . GLU A 1 70 ? 1.605 10.638 -11.766 1.00 91.44 70 GLU A CA 1
ATOM 536 C C . GLU A 1 70 ? 3.117 10.581 -11.469 1.00 91.44 70 GLU A C 1
ATOM 538 O O . GLU A 1 70 ? 3.546 10.929 -10.365 1.00 91.44 70 GLU A O 1
ATOM 543 N N . GLY A 1 71 ? 3.916 10.129 -12.443 1.00 92.56 71 GLY A N 1
ATOM 544 C CA . GLY A 1 71 ? 5.374 9.998 -12.327 1.00 92.56 71 GLY A CA 1
ATOM 545 C C . GLY A 1 71 ? 5.840 8.831 -11.450 1.00 92.56 71 GLY A C 1
ATOM 546 O O . GLY A 1 71 ? 7.020 8.752 -11.103 1.00 92.56 71 GLY A O 1
ATOM 547 N N . SER A 1 72 ? 4.927 7.949 -11.036 1.00 93.31 72 SER A N 1
ATOM 548 C CA . SER A 1 72 ? 5.254 6.819 -10.163 1.00 93.31 72 SER A CA 1
ATOM 549 C C . SER A 1 72 ? 5.867 5.618 -10.877 1.00 93.31 72 SER A C 1
ATOM 551 O O . SER A 1 72 ? 6.348 4.705 -10.206 1.00 93.31 72 SER A O 1
ATOM 553 N N . GLU A 1 73 ? 5.918 5.640 -12.210 1.00 91.12 73 GLU A N 1
ATOM 554 C CA . GLU A 1 73 ? 6.598 4.636 -13.029 1.00 91.12 73 GLU A CA 1
ATOM 555 C C . GLU A 1 73 ? 8.084 4.473 -12.676 1.00 91.12 73 GLU A C 1
ATOM 557 O O . GLU A 1 73 ? 8.620 3.365 -12.718 1.00 91.12 73 GLU A O 1
ATOM 562 N N . ASP A 1 74 ? 8.715 5.563 -12.237 1.00 92.56 74 ASP A N 1
ATOM 563 C CA . ASP A 1 74 ? 10.137 5.624 -11.902 1.00 92.56 74 ASP A CA 1
ATOM 564 C C . ASP A 1 74 ? 10.397 5.622 -10.389 1.00 92.56 74 ASP A C 1
ATOM 566 O O . ASP A 1 74 ? 11.534 5.815 -9.953 1.00 92.56 74 ASP A O 1
ATOM 570 N N . PHE A 1 75 ? 9.364 5.419 -9.561 1.00 94.31 75 PHE A N 1
ATOM 571 C CA . PHE A 1 75 ? 9.549 5.414 -8.112 1.00 94.31 75 PHE A CA 1
ATOM 572 C C . PHE A 1 75 ? 10.520 4.320 -7.686 1.00 94.31 75 PHE A C 1
ATOM 574 O O . PHE A 1 75 ? 10.427 3.173 -8.127 1.00 94.31 75 PHE A O 1
ATOM 581 N N . ASP A 1 76 ? 11.401 4.651 -6.750 1.00 94.25 76 ASP A N 1
ATOM 582 C CA . ASP A 1 76 ? 12.174 3.670 -6.005 1.00 94.25 76 ASP A CA 1
ATOM 583 C C . ASP A 1 76 ? 11.340 3.027 -4.875 1.00 94.25 76 ASP A C 1
ATOM 585 O O . ASP A 1 76 ? 10.149 3.289 -4.687 1.00 94.25 76 ASP A O 1
ATOM 589 N N . GLU A 1 77 ? 11.947 2.117 -4.116 1.00 94.81 77 GLU A N 1
ATOM 590 C CA . GLU A 1 77 ? 11.270 1.434 -3.006 1.00 94.81 77 GLU A CA 1
ATOM 591 C C . GLU A 1 77 ? 10.867 2.387 -1.876 1.00 94.81 77 GLU A C 1
ATOM 593 O O . GLU A 1 77 ? 9.802 2.213 -1.284 1.00 94.81 77 GLU A O 1
ATOM 598 N N . HIS A 1 78 ? 11.674 3.411 -1.595 1.00 94.94 78 HIS A N 1
ATOM 599 C CA . HIS A 1 78 ? 11.380 4.392 -0.555 1.00 94.94 78 HIS A CA 1
ATOM 600 C C . HIS A 1 78 ? 10.208 5.291 -0.954 1.00 94.94 78 HIS A C 1
ATOM 602 O O . HIS A 1 78 ? 9.337 5.553 -0.125 1.00 94.94 78 HIS A O 1
ATOM 608 N N . GLN A 1 79 ? 10.145 5.712 -2.217 1.00 95.94 79 GLN A N 1
ATOM 609 C CA . GLN A 1 79 ? 9.047 6.494 -2.777 1.00 95.94 79 GLN A CA 1
ATOM 610 C C . GLN A 1 79 ? 7.744 5.691 -2.802 1.00 95.94 79 GLN A C 1
ATOM 612 O O . GLN A 1 79 ? 6.698 6.231 -2.448 1.00 95.94 79 GLN A O 1
ATOM 617 N N . VAL A 1 80 ? 7.793 4.392 -3.125 1.00 95.81 80 VAL A N 1
ATOM 618 C CA . VAL A 1 80 ? 6.621 3.506 -3.008 1.00 95.81 80 VAL A CA 1
ATOM 619 C C . VAL A 1 80 ? 6.145 3.421 -1.554 1.00 95.81 80 VAL A C 1
ATOM 621 O O . VAL A 1 80 ? 4.961 3.613 -1.282 1.00 95.81 80 VAL A O 1
ATOM 624 N N . VAL A 1 81 ? 7.050 3.172 -0.600 1.00 96.38 81 VAL A N 1
ATOM 625 C CA . VAL A 1 81 ? 6.707 3.119 0.834 1.00 96.38 81 VAL A CA 1
ATOM 626 C C . VAL A 1 81 ? 6.096 4.440 1.305 1.00 96.38 81 VAL A C 1
ATOM 628 O O . VAL A 1 81 ? 5.116 4.432 2.053 1.00 96.38 81 VAL A O 1
ATOM 631 N N . ASP A 1 82 ? 6.656 5.573 0.879 1.00 95.94 82 ASP A N 1
ATOM 632 C CA . ASP A 1 82 ? 6.150 6.896 1.237 1.00 95.94 82 ASP A CA 1
ATOM 633 C C . ASP A 1 82 ? 4.762 7.162 0.648 1.00 95.94 82 ASP A C 1
ATOM 635 O O . ASP A 1 82 ? 3.856 7.566 1.377 1.00 95.94 82 ASP A O 1
ATOM 639 N N . ALA A 1 83 ? 4.556 6.848 -0.631 1.00 96.19 83 ALA A N 1
ATOM 64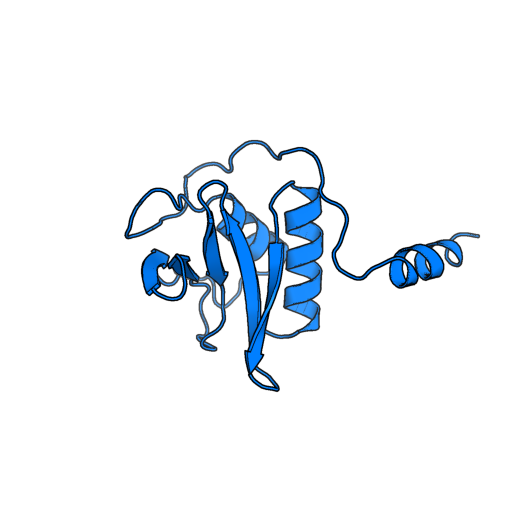0 C CA . ALA A 1 83 ? 3.267 6.977 -1.302 1.00 96.19 83 ALA A CA 1
ATOM 641 C C . ALA A 1 83 ? 2.173 6.149 -0.609 1.00 96.19 83 ALA A C 1
ATOM 643 O O . ALA A 1 83 ? 1.097 6.668 -0.296 1.00 96.19 83 ALA A O 1
ATOM 644 N N . ILE A 1 84 ? 2.464 4.882 -0.298 1.00 96.25 84 ILE A N 1
ATOM 645 C CA . ILE A 1 84 ? 1.536 3.985 0.403 1.00 96.25 84 ILE A CA 1
ATOM 646 C C . ILE A 1 84 ? 1.218 4.522 1.803 1.00 96.25 84 ILE A C 1
ATOM 648 O O . ILE A 1 84 ? 0.054 4.531 2.206 1.00 96.25 84 ILE A O 1
ATOM 652 N N . ALA A 1 85 ? 2.228 5.000 2.537 1.00 95.62 85 ALA A N 1
ATOM 653 C CA . ALA A 1 85 ? 2.058 5.543 3.884 1.00 95.62 85 ALA A CA 1
ATOM 654 C C . ALA A 1 85 ? 1.263 6.858 3.905 1.00 95.62 85 ALA A C 1
ATOM 656 O O . ALA A 1 85 ? 0.535 7.130 4.857 1.00 95.62 85 ALA A O 1
ATOM 657 N N . ARG A 1 86 ? 1.391 7.680 2.860 1.00 95.19 86 ARG A N 1
ATOM 658 C CA . ARG A 1 86 ? 0.684 8.961 2.726 1.00 95.19 86 ARG A CA 1
ATOM 659 C C . ARG A 1 86 ? -0.737 8.819 2.214 1.00 95.19 86 ARG A C 1
ATOM 661 O O . ARG A 1 86 ? -1.479 9.795 2.260 1.00 95.19 86 ARG A O 1
ATOM 668 N N . THR A 1 87 ? -1.119 7.660 1.700 1.00 96.06 87 THR A N 1
ATOM 669 C CA . THR A 1 87 ? -2.431 7.486 1.083 1.00 96.06 87 THR A CA 1
ATOM 670 C C . THR A 1 87 ? -3.553 7.557 2.117 1.00 96.06 87 THR A C 1
ATOM 672 O O . THR A 1 87 ? -3.548 6.857 3.126 1.00 96.06 87 THR A O 1
ATOM 675 N N . ASP A 1 88 ? -4.535 8.416 1.846 1.00 93.88 88 ASP A N 1
ATOM 676 C CA . ASP A 1 88 ? -5.766 8.530 2.619 1.00 93.88 88 ASP A CA 1
ATOM 677 C C . ASP A 1 88 ? -6.808 7.515 2.140 1.00 93.88 88 ASP A C 1
ATOM 679 O O . ASP A 1 88 ? -7.585 7.797 1.229 1.00 93.88 88 ASP A O 1
ATOM 683 N N . TYR A 1 89 ? -6.829 6.331 2.752 1.00 93.75 89 TYR A N 1
ATOM 684 C CA . TYR A 1 89 ? -7.770 5.270 2.380 1.00 93.75 89 TYR A CA 1
ATOM 685 C C . TYR A 1 89 ? -9.208 5.524 2.839 1.00 93.75 89 TYR A C 1
ATOM 687 O O . TYR A 1 89 ? -10.091 4.750 2.485 1.00 93.75 89 TYR A O 1
ATOM 695 N N . ASP A 1 90 ? -9.487 6.567 3.623 1.00 90.62 90 ASP A N 1
ATOM 696 C CA . ASP A 1 90 ? -10.832 6.808 4.165 1.00 90.62 90 ASP A CA 1
ATOM 697 C C . ASP A 1 90 ? -11.811 7.377 3.128 1.00 90.62 90 ASP A C 1
ATOM 699 O O . ASP A 1 90 ? -13.017 7.440 3.373 1.00 90.62 90 ASP A O 1
ATOM 703 N N . GLN A 1 91 ? -11.315 7.729 1.941 1.00 89.88 91 GLN A N 1
ATOM 704 C CA . GLN A 1 91 ? -12.124 8.197 0.820 1.00 89.88 91 GLN A CA 1
ATOM 705 C C . GLN A 1 91 ? -12.299 7.092 -0.236 1.00 89.88 91 GLN A C 1
ATOM 707 O O . GLN A 1 91 ? -11.352 6.352 -0.502 1.00 89.88 91 GLN A O 1
ATOM 712 N N . PRO A 1 92 ? -13.468 6.999 -0.906 1.00 88.31 92 PRO A N 1
ATOM 713 C CA . PRO A 1 92 ? -13.671 6.047 -2.005 1.00 88.31 92 PRO A CA 1
ATOM 714 C C . PRO A 1 92 ? -12.670 6.229 -3.152 1.00 88.31 92 PRO A C 1
ATOM 716 O O . PRO A 1 92 ? -12.261 5.258 -3.779 1.00 88.31 92 PRO A O 1
ATOM 719 N N . ILE A 1 93 ? -12.267 7.477 -3.409 1.00 94.56 93 ILE A N 1
ATOM 720 C CA . ILE A 1 93 ? -11.136 7.812 -4.275 1.00 94.56 93 ILE A CA 1
ATOM 721 C C . ILE A 1 93 ? -10.025 8.315 -3.359 1.00 94.56 93 ILE A C 1
ATOM 723 O O . ILE A 1 93 ? -9.990 9.491 -2.989 1.00 94.56 93 ILE A O 1
ATOM 727 N N . ALA A 1 94 ? -9.159 7.398 -2.954 1.00 91.44 94 ALA A N 1
ATOM 728 C CA . ALA A 1 94 ? -8.067 7.661 -2.038 1.00 91.44 94 ALA A CA 1
ATOM 729 C C . ALA A 1 94 ? -6.965 8.467 -2.741 1.00 91.44 94 ALA A C 1
ATOM 731 O O . ALA A 1 94 ? -6.611 8.211 -3.892 1.00 91.44 94 ALA A O 1
ATOM 732 N N . ARG A 1 95 ? -6.423 9.472 -2.050 1.00 91.50 95 ARG A N 1
ATOM 733 C CA . ARG A 1 95 ? -5.346 10.335 -2.561 1.00 91.50 95 ARG A CA 1
ATOM 734 C C . ARG A 1 95 ? -4.235 10.468 -1.536 1.00 91.50 95 ARG A C 1
ATOM 736 O O . ARG A 1 95 ? -4.456 10.303 -0.338 1.00 91.50 95 ARG A O 1
ATOM 743 N N . GLN A 1 96 ? -3.036 10.798 -2.003 1.00 91.06 96 GLN A N 1
ATOM 744 C CA . GLN A 1 96 ? -1.919 11.059 -1.106 1.00 91.06 96 GLN A CA 1
ATOM 745 C C . GLN A 1 96 ? -2.156 12.331 -0.288 1.00 91.06 96 GLN A C 1
ATOM 747 O O . GLN A 1 96 ? -2.489 13.391 -0.821 1.00 91.06 96 GLN A O 1
ATOM 752 N N . ARG A 1 97 ? -1.919 12.234 1.018 1.00 89.31 97 ARG A N 1
ATOM 753 C CA . ARG A 1 97 ? -1.840 13.375 1.926 1.00 89.31 97 ARG A CA 1
ATOM 754 C C . ARG A 1 97 ? -0.535 14.144 1.673 1.00 89.31 97 ARG A C 1
ATOM 756 O O . ARG A 1 97 ? 0.468 13.541 1.281 1.00 89.31 97 ARG A O 1
ATOM 763 N N . PRO A 1 98 ? -0.487 15.461 1.940 1.00 85.25 98 PRO A N 1
ATOM 764 C CA . PRO A 1 98 ? 0.748 16.243 1.822 1.00 85.25 98 PRO A CA 1
ATOM 765 C C . PRO A 1 98 ? 1.872 15.746 2.739 1.00 85.25 98 PRO A C 1
ATOM 767 O O . PRO A 1 98 ? 3.042 15.848 2.391 1.00 85.25 98 PRO A O 1
ATOM 770 N N . VAL A 1 99 ? 1.512 15.190 3.897 1.00 82.81 99 VAL A N 1
ATOM 771 C CA . VAL A 1 99 ? 2.445 14.702 4.916 1.00 82.81 99 VAL A CA 1
ATOM 772 C C . VAL A 1 99 ? 2.026 13.300 5.344 1.00 82.81 99 VAL A C 1
ATOM 774 O O . VAL A 1 99 ? 0.833 13.030 5.509 1.00 82.81 99 VAL A O 1
ATOM 777 N N . ALA A 1 100 ? 3.007 12.412 5.511 1.00 81.81 100 ALA A N 1
ATOM 778 C CA . ALA A 1 100 ? 2.771 11.070 6.027 1.00 81.81 100 ALA A CA 1
ATOM 779 C C . ALA A 1 100 ? 2.300 11.138 7.490 1.00 81.81 100 ALA A C 1
ATOM 781 O O . ALA A 1 100 ? 2.852 11.923 8.268 1.00 81.81 100 ALA A O 1
ATOM 782 N N . PRO A 1 101 ? 1.317 10.319 7.899 1.00 81.31 101 PRO A N 1
ATOM 783 C CA . PRO A 1 101 ? 1.037 10.105 9.312 1.00 81.31 101 PRO A CA 1
ATOM 784 C C . PRO A 1 101 ? 2.311 9.664 10.054 1.00 81.31 101 PRO A C 1
ATOM 786 O O . PRO A 1 101 ? 3.177 9.023 9.448 1.00 81.31 101 PRO A O 1
ATOM 789 N N . PRO A 1 102 ? 2.445 9.985 11.353 1.00 83.88 102 PRO A N 1
ATOM 790 C CA . PRO A 1 102 ? 3.566 9.491 12.138 1.00 83.88 102 PRO A CA 1
ATOM 791 C C . PRO A 1 102 ? 3.602 7.953 12.092 1.00 83.88 102 PRO A C 1
ATOM 793 O O . PRO A 1 102 ? 2.539 7.324 12.116 1.00 83.88 102 PRO A O 1
ATOM 796 N N . PRO A 1 103 ? 4.797 7.341 12.008 1.00 86.69 103 PRO A N 1
ATOM 797 C CA . PRO A 1 103 ? 4.921 5.890 11.993 1.00 86.69 103 PRO A CA 1
ATOM 798 C C . PRO A 1 103 ? 4.355 5.286 13.283 1.00 86.69 103 PRO A C 1
ATOM 800 O O . PRO A 1 103 ? 4.482 5.865 14.364 1.00 86.69 103 PRO A O 1
ATOM 803 N N . GLY A 1 104 ? 3.724 4.121 13.149 1.00 87.81 104 GLY A N 1
ATOM 804 C CA . GLY A 1 104 ? 3.241 3.330 14.278 1.00 87.81 104 GLY A CA 1
ATOM 805 C C . GLY A 1 104 ? 4.342 2.465 14.894 1.00 87.81 104 GLY A C 1
ATOM 806 O O . GLY A 1 104 ? 5.510 2.540 14.509 1.00 87.81 104 GLY A O 1
ATOM 807 N N . GLU A 1 105 ? 3.960 1.605 15.840 1.00 88.69 105 GLU A N 1
ATOM 808 C CA . GLU A 1 105 ? 4.869 0.591 16.381 1.00 88.69 105 GLU A CA 1
ATOM 809 C C . GLU A 1 105 ? 5.271 -0.408 15.277 1.00 88.69 105 GLU A C 1
ATOM 811 O O . GLU A 1 105 ? 4.389 -0.913 14.575 1.00 88.69 105 GLU A O 1
ATOM 816 N N . PRO A 1 106 ? 6.572 -0.716 15.108 1.00 91.38 106 PRO A N 1
ATOM 817 C CA . PRO A 1 106 ? 7.027 -1.657 14.093 1.00 91.38 106 PRO A CA 1
ATOM 818 C C . PRO A 1 106 ? 6.362 -3.031 14.223 1.00 91.38 106 PRO A C 1
ATOM 820 O O . PRO A 1 106 ? 6.316 -3.632 15.296 1.00 91.38 106 PRO A O 1
ATOM 823 N N . LEU A 1 107 ? 5.902 -3.572 13.099 1.00 90.31 107 LEU A N 1
ATOM 824 C CA . LEU A 1 107 ? 5.311 -4.901 13.017 1.00 90.31 107 LEU A CA 1
ATOM 825 C C . LEU A 1 107 ? 6.377 -5.953 12.661 1.00 90.31 107 LEU A C 1
ATOM 827 O O . LEU A 1 107 ? 7.273 -5.686 11.856 1.00 90.31 107 LEU A O 1
ATOM 831 N N . PRO A 1 108 ? 6.268 -7.198 13.166 1.00 85.81 108 PRO A N 1
ATOM 832 C CA . PRO A 1 108 ? 7.199 -8.270 12.815 1.00 85.81 108 PRO A CA 1
ATOM 833 C C . PRO A 1 108 ? 7.180 -8.546 11.312 1.00 85.81 108 PRO A C 1
ATOM 835 O O . PRO A 1 108 ? 6.096 -8.716 10.762 1.00 85.81 108 PRO A O 1
ATOM 838 N N . ARG A 1 109 ? 8.332 -8.641 10.641 1.00 82.00 109 ARG A N 1
ATOM 839 C CA . ARG A 1 109 ? 8.411 -8.968 9.201 1.00 82.00 109 ARG A CA 1
ATOM 840 C C . ARG A 1 109 ? 7.691 -10.291 8.867 1.00 82.00 109 ARG A C 1
ATOM 842 O O . ARG A 1 109 ? 7.700 -11.235 9.659 1.00 82.00 109 ARG A O 1
ATOM 849 N N . VAL A 1 110 ? 7.076 -10.374 7.684 1.00 71.56 110 VAL A N 1
ATOM 850 C CA . VAL A 1 110 ? 6.344 -11.574 7.223 1.00 71.56 110 VAL A CA 1
ATOM 851 C C . VAL A 1 110 ? 7.329 -12.578 6.617 1.00 71.56 110 VAL A C 1
ATOM 853 O O . VAL A 1 110 ? 8.099 -12.235 5.725 1.00 71.56 110 VAL A O 1
ATOM 856 N N . GLY A 1 111 ? 7.312 -13.830 7.088 1.00 62.03 111 GLY A N 1
ATOM 857 C CA . GLY A 1 111 ? 8.230 -14.880 6.609 1.00 62.03 111 GLY A CA 1
ATOM 858 C C . GLY A 1 111 ? 8.676 -15.919 7.644 1.00 62.03 111 GLY A C 1
ATOM 859 O O . GLY A 1 111 ? 9.409 -16.838 7.291 1.00 62.03 111 GLY A O 1
ATOM 860 N N . GLY A 1 112 ? 8.218 -15.819 8.897 1.00 46.75 112 GLY A N 1
ATOM 861 C CA . GLY A 1 112 ? 8.460 -16.831 9.932 1.00 46.75 112 GLY A CA 1
ATOM 862 C C . GLY A 1 112 ? 9.927 -16.958 10.374 1.00 46.75 112 GLY A C 1
ATOM 863 O O . GLY A 1 112 ? 10.841 -16.357 9.813 1.00 46.75 112 GLY A O 1
ATOM 864 N N . LEU A 1 113 ? 10.147 -17.757 11.420 1.00 54.91 113 LEU A N 1
ATOM 865 C CA . LEU A 1 113 ? 11.409 -17.946 12.161 1.00 54.91 113 LEU A CA 1
ATOM 866 C C . LEU A 1 113 ? 12.676 -18.198 11.310 1.00 54.91 113 LEU A C 1
ATOM 868 O O . LEU A 1 113 ? 13.779 -17.951 11.792 1.00 54.91 113 LEU A O 1
ATOM 872 N N . PHE A 1 114 ? 12.546 -18.628 10.052 1.00 54.12 114 PHE A N 1
ATOM 873 C CA . PHE A 1 114 ? 13.674 -18.924 9.163 1.00 54.12 114 PHE A CA 1
ATOM 874 C C . PHE A 1 114 ? 14.493 -17.692 8.757 1.00 54.12 114 PHE A C 1
ATOM 876 O O . PHE A 1 114 ? 15.714 -17.789 8.658 1.00 54.12 114 PHE A O 1
ATOM 883 N N . ARG A 1 115 ? 13.876 -16.512 8.590 1.00 52.75 115 ARG A N 1
ATOM 884 C CA . ARG A 1 115 ? 14.643 -15.292 8.261 1.00 52.75 115 ARG A CA 1
ATOM 885 C C . ARG A 1 115 ? 15.413 -14.751 9.467 1.00 52.75 115 ARG A C 1
ATOM 887 O O . ARG A 1 115 ? 16.533 -14.279 9.324 1.00 52.75 115 ARG A O 1
ATOM 894 N N . ARG A 1 116 ? 14.854 -14.926 10.669 1.00 55.97 116 ARG A N 1
ATOM 895 C CA . ARG A 1 116 ? 15.486 -14.541 11.940 1.00 55.97 116 ARG A CA 1
ATOM 896 C C . ARG A 1 116 ? 16.731 -15.387 12.255 1.00 55.97 116 ARG A C 1
ATOM 898 O O . ARG A 1 116 ? 17.640 -14.901 12.915 1.00 55.97 116 ARG A O 1
ATOM 905 N N . PHE A 1 117 ? 16.777 -16.629 11.766 1.00 55.06 117 PHE A N 1
ATOM 906 C CA . PHE A 1 117 ? 17.926 -17.527 11.921 1.00 55.06 117 PHE A CA 1
ATOM 907 C C . PHE A 1 117 ? 19.08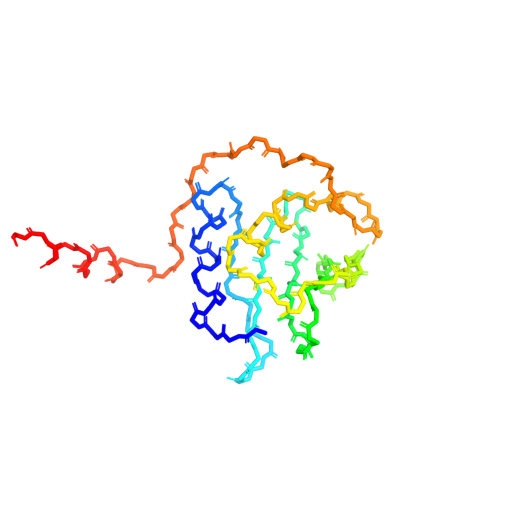2 -17.209 10.956 1.00 55.06 117 PHE A C 1
ATOM 909 O O . PHE A 1 117 ? 20.239 -17.414 11.310 1.00 55.06 117 PHE A O 1
ATOM 916 N N . LEU A 1 118 ? 18.794 -16.686 9.757 1.00 56.38 118 LEU A N 1
ATOM 917 C CA . LEU A 1 118 ? 19.821 -16.356 8.757 1.00 56.38 118 LEU A CA 1
ATOM 918 C C . LEU A 1 118 ? 20.550 -15.033 9.052 1.00 56.38 118 LEU A C 1
ATOM 920 O O . LEU A 1 118 ? 21.755 -14.951 8.818 1.00 56.38 118 LEU A O 1
ATOM 924 N N . ASP A 1 119 ? 19.873 -14.039 9.638 1.00 54.19 119 ASP A N 1
ATOM 925 C CA . ASP A 1 119 ? 20.517 -12.780 10.063 1.00 54.19 119 ASP A CA 1
ATOM 926 C C . ASP A 1 119 ? 21.508 -12.973 11.233 1.00 54.19 119 ASP A C 1
ATOM 928 O O . ASP A 1 119 ? 22.402 -12.152 11.431 1.00 54.19 119 ASP A O 1
ATOM 932 N N . GLY A 1 120 ? 21.423 -14.082 11.979 1.00 50.50 120 GLY A N 1
ATOM 933 C CA . GLY A 1 120 ? 22.330 -14.391 13.094 1.00 50.50 120 GLY A CA 1
ATOM 934 C C . GLY A 1 120 ? 23.755 -14.802 12.692 1.00 50.50 120 GLY A C 1
ATOM 935 O O . GLY A 1 120 ? 24.626 -14.870 13.556 1.00 50.50 120 GLY A O 1
ATOM 936 N N . PHE A 1 121 ? 24.019 -15.067 11.406 1.00 55.50 121 PHE A N 1
ATOM 937 C CA . PHE A 1 121 ? 25.325 -15.548 10.924 1.00 55.50 121 PHE A CA 1
ATOM 938 C C . PHE A 1 121 ? 26.179 -14.493 10.208 1.00 55.50 121 PHE A C 1
ATOM 940 O O . PHE A 1 121 ? 27.301 -14.795 9.803 1.00 55.50 121 PHE A O 1
ATOM 947 N N . ARG A 1 122 ? 25.699 -13.252 10.057 1.00 54.78 122 ARG A N 1
ATOM 948 C CA . ARG A 1 122 ? 26.459 -12.172 9.405 1.00 54.78 122 ARG A CA 1
ATOM 949 C C . ARG A 1 122 ? 26.679 -10.977 10.325 1.00 54.78 122 ARG A C 1
ATOM 951 O O . ARG A 1 122 ? 26.273 -9.882 9.984 1.00 54.78 122 ARG A O 1
ATOM 958 N N . TYR A 1 123 ? 27.375 -11.188 11.438 1.00 39.34 123 TYR A N 1
ATOM 959 C CA . TYR A 1 123 ? 28.260 -10.177 12.029 1.00 39.34 123 TYR A CA 1
ATOM 960 C C . TYR A 1 123 ? 29.375 -10.881 12.812 1.00 39.34 123 TYR A C 1
ATOM 962 O O . TYR A 1 123 ? 29.195 -11.300 13.956 1.00 39.34 123 TYR A O 1
ATOM 970 N N . ARG A 1 124 ? 30.535 -11.010 12.170 1.00 40.97 124 ARG A N 1
ATOM 971 C CA . ARG A 1 124 ? 31.840 -10.964 12.824 1.00 40.97 124 ARG A CA 1
ATOM 972 C C . ARG A 1 124 ? 32.797 -10.215 11.916 1.00 40.97 124 ARG A C 1
ATOM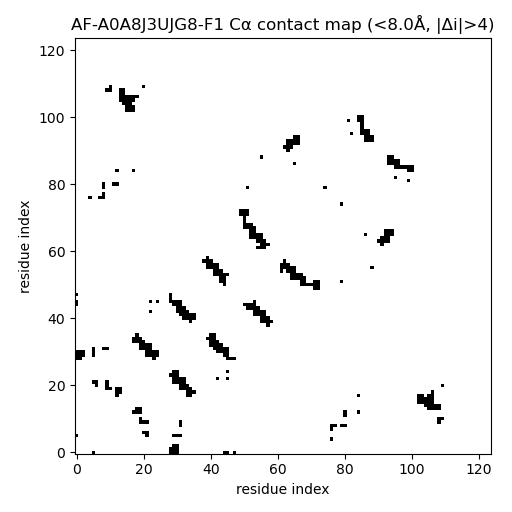 974 O O . ARG A 1 124 ? 32.694 -10.437 10.689 1.00 40.97 124 ARG A O 1
#

Sequence (124 aa):
MEENRARRVVDALRERGINGTLARVGVYQFGIRVSLPDGREAEWDTDGTAGLEAQVMRNGMLVGFVPVIEGSEDFDEHQVVDAIARTDYDQPIARQRPVAPPPGEPLPRVGGLFRRFLDGFRYR

Solvent-accessible surface area (backbone atoms only — not comparable to full-atom values): 6924 Å² total; per-residue (Å²): 70,57,64,69,60,32,48,53,35,26,44,55,30,12,56,38,34,38,57,46,39,78,32,73,81,49,99,85,31,21,15,36,29,35,59,44,98,88,66,34,36,37,40,28,32,57,86,63,62,72,38,46,30,31,44,26,30,43,92,90,38,82,66,30,32,30,67,66,40,87,80,35,61,75,53,51,62,67,52,48,42,48,51,63,58,14,42,39,74,92,38,54,73,22,48,70,46,99,60,61,69,82,68,49,72,61,43,83,69,90,75,61,73,66,59,67,60,60,65,72,74,75,81,132

Foldseek 3Di:
DFQVLQLVLCQVLLQLVWNWDWDDPDPGFIFIWTQDPVQKIWTWRRVVDLFIKTFIDHPNDTQAIEPGDPPRSPDHSVRNSQQVQQWDPPDNHIGGHPDGDRGDHRHDRPDPPVVVVVVVPPDD

Mean predicted aligned error: 6.81 Å